Protein AF-A0A962CAN9-F1 (afdb_monomer_lite)

pLDDT: mean 95.35, std 7.23, range [49.38, 98.75]

Radius of gyration: 12.34 Å; chains: 1; bounding box: 27×20×38 Å

Foldseek 3Di:
DVLLVQLVVVLQVLQQDFLVSSLVCLVVSCPGRSRCVVPVDCVVVVVVNVQSVVLHGWGKHWPDWDADPNGIDTDIDTPPPVD

Structure (mmCIF, N/CA/C/O backbone):
data_AF-A0A962CAN9-F1
#
_entry.id   AF-A0A962CAN9-F1
#
loop_
_atom_site.group_PDB
_atom_site.id
_atom_site.type_symbol
_atom_site.label_atom_id
_atom_site.label_alt_id
_atom_site.label_comp_id
_atom_site.label_asym_id
_atom_site.label_entity_id
_atom_site.label_seq_id
_atom_site.pdbx_PDB_ins_code
_atom_site.Cartn_x
_atom_site.Cartn_y
_atom_site.Cartn_z
_atom_site.occupancy
_atom_site.B_iso_or_equiv
_atom_site.auth_seq_id
_atom_site.auth_comp_id
_atom_site.auth_asym_id
_atom_site.auth_atom_id
_atom_site.pdbx_PDB_model_num
ATOM 1 N N . ASP A 1 1 ? 14.962 -2.442 -8.084 1.00 91.31 1 ASP A N 1
ATOM 2 C CA . ASP A 1 1 ? 14.225 -1.657 -9.082 1.00 91.31 1 ASP A CA 1
ATOM 3 C C . ASP A 1 1 ? 13.738 -0.420 -8.357 1.00 91.31 1 ASP A C 1
ATOM 5 O O . ASP A 1 1 ? 13.124 -0.549 -7.304 1.00 91.31 1 ASP A O 1
ATOM 9 N N . ALA A 1 2 ? 14.089 0.760 -8.859 1.00 95.25 2 ALA A N 1
ATOM 10 C CA . ALA A 1 2 ? 13.828 2.007 -8.156 1.00 95.25 2 ALA A CA 1
ATOM 11 C C . ALA A 1 2 ? 12.327 2.339 -8.094 1.00 95.25 2 ALA A C 1
ATOM 13 O O . ALA A 1 2 ? 11.899 2.989 -7.142 1.00 95.25 2 ALA A O 1
ATOM 14 N N . ASP A 1 3 ? 11.525 1.907 -9.074 1.00 96.69 3 ASP A N 1
ATOM 15 C CA . ASP A 1 3 ? 10.069 2.073 -9.020 1.00 96.69 3 ASP A CA 1
ATOM 16 C C . ASP A 1 3 ? 9.445 1.176 -7.950 1.00 96.69 3 ASP A C 1
ATOM 18 O O . ASP A 1 3 ? 8.701 1.675 -7.105 1.00 96.69 3 ASP A O 1
ATOM 22 N N . SER A 1 4 ? 9.820 -0.105 -7.924 1.00 96.62 4 SER A N 1
ATOM 23 C CA . SER A 1 4 ? 9.406 -1.041 -6.874 1.00 96.62 4 SER A CA 1
ATOM 24 C C . SER A 1 4 ? 9.777 -0.560 -5.463 1.00 96.62 4 SER A C 1
ATOM 26 O O . SER A 1 4 ? 8.939 -0.585 -4.567 1.00 96.62 4 SER A O 1
ATOM 28 N N . GLU A 1 5 ? 10.994 -0.045 -5.258 1.00 97.44 5 GLU A N 1
ATOM 29 C CA . GLU A 1 5 ? 11.433 0.483 -3.955 1.00 97.44 5 GLU A CA 1
ATOM 30 C C . GLU A 1 5 ? 10.621 1.708 -3.508 1.00 97.44 5 GLU A C 1
ATOM 32 O O . GLU A 1 5 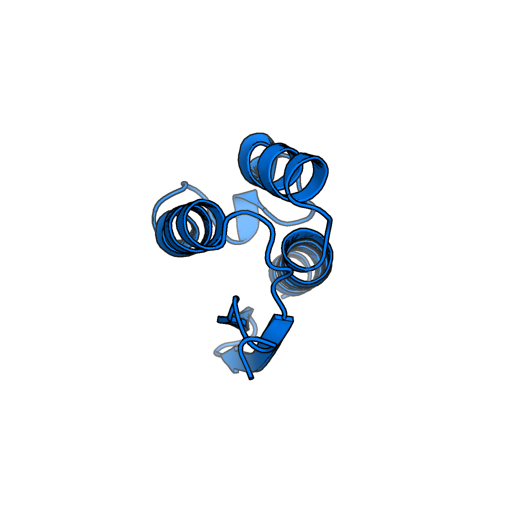? 10.252 1.824 -2.337 1.00 97.44 5 GLU A O 1
ATOM 37 N N . ARG A 1 6 ? 10.314 2.623 -4.436 1.00 98.31 6 ARG A N 1
ATOM 38 C CA . ARG A 1 6 ? 9.485 3.800 -4.142 1.00 98.31 6 ARG A CA 1
ATOM 39 C C . ARG A 1 6 ? 8.051 3.414 -3.802 1.00 98.31 6 ARG A C 1
ATOM 41 O O . ARG A 1 6 ? 7.476 3.990 -2.877 1.00 98.31 6 ARG A O 1
ATOM 48 N N . PHE A 1 7 ? 7.490 2.453 -4.532 1.00 98.06 7 PHE A N 1
ATOM 49 C CA . PHE A 1 7 ? 6.133 1.990 -4.283 1.00 98.06 7 PHE A CA 1
ATOM 50 C C . PHE A 1 7 ? 6.035 1.238 -2.952 1.00 98.06 7 PHE A C 1
ATOM 52 O O . PHE A 1 7 ? 5.127 1.504 -2.168 1.00 98.06 7 PHE A O 1
ATOM 59 N N . ASP A 1 8 ? 7.010 0.381 -2.637 1.00 97.94 8 ASP A N 1
ATOM 60 C CA . ASP A 1 8 ? 7.080 -0.313 -1.348 1.00 97.94 8 ASP A CA 1
ATOM 61 C C . ASP A 1 8 ? 7.181 0.659 -0.164 1.00 97.94 8 ASP A C 1
ATOM 63 O O . ASP A 1 8 ? 6.438 0.541 0.814 1.00 97.94 8 ASP A O 1
ATOM 67 N N . ALA A 1 9 ? 8.039 1.677 -0.272 1.00 98.25 9 ALA A N 1
ATOM 68 C CA . ALA A 1 9 ? 8.157 2.718 0.745 1.00 98.25 9 ALA A CA 1
ATOM 69 C C . ALA A 1 9 ? 6.831 3.472 0.945 1.00 98.25 9 ALA A C 1
ATOM 71 O O . ALA A 1 9 ? 6.415 3.713 2.083 1.00 98.25 9 ALA A O 1
ATOM 72 N N . TRP A 1 10 ? 6.136 3.792 -0.152 1.00 98.62 10 TRP A N 1
ATOM 73 C CA . TRP A 1 10 ? 4.812 4.404 -0.101 1.00 98.62 10 TRP A CA 1
ATOM 74 C C . TRP A 1 10 ? 3.770 3.482 0.545 1.00 98.62 10 TRP A C 1
ATOM 76 O O . TRP A 1 10 ? 2.955 3.963 1.335 1.00 98.62 10 TRP A O 1
ATOM 86 N N . LEU A 1 11 ? 3.794 2.174 0.267 1.00 98.44 11 LEU A N 1
ATOM 87 C CA . LEU A 1 11 ? 2.899 1.198 0.895 1.00 98.44 11 LEU A CA 1
ATOM 88 C C . LEU A 1 11 ? 3.148 1.105 2.398 1.00 98.44 11 LEU A C 1
ATOM 90 O O . LEU A 1 11 ? 2.199 1.192 3.175 1.00 98.44 11 LEU A O 1
ATOM 94 N N . ARG A 1 12 ? 4.416 1.001 2.814 1.00 98.44 12 ARG A N 1
ATOM 95 C CA . ARG A 1 12 ? 4.820 0.972 4.226 1.00 98.44 12 ARG A CA 1
ATOM 96 C C . ARG A 1 12 ? 4.296 2.183 4.993 1.00 98.44 12 ARG A C 1
ATOM 98 O O . ARG A 1 12 ? 3.776 2.018 6.093 1.00 98.44 12 ARG A O 1
ATOM 105 N N . GLU A 1 13 ? 4.435 3.382 4.434 1.00 98.62 13 GLU A N 1
ATOM 106 C CA . GLU A 1 13 ? 3.866 4.593 5.029 1.00 98.62 13 GLU A CA 1
ATOM 107 C C . GLU A 1 13 ? 2.335 4.495 5.066 1.00 98.62 13 GLU A C 1
ATOM 109 O O . GLU A 1 13 ? 1.727 4.628 6.126 1.00 98.62 13 GLU A O 1
ATOM 114 N N . THR A 1 14 ? 1.717 4.190 3.924 1.00 98.75 14 THR A N 1
ATOM 115 C CA . THR A 1 14 ? 0.262 4.178 3.745 1.00 98.75 14 THR A CA 1
ATOM 116 C C . THR A 1 14 ? -0.444 3.257 4.736 1.00 98.75 14 THR A C 1
ATOM 118 O O . THR A 1 14 ? -1.415 3.686 5.357 1.00 98.75 14 THR A O 1
ATOM 121 N N . VAL A 1 15 ? 0.041 2.027 4.942 1.00 98.31 15 VAL A N 1
ATOM 122 C CA . VAL A 1 15 ? -0.611 1.065 5.851 1.00 98.31 15 VAL A CA 1
ATOM 123 C C . VAL A 1 15 ? -0.572 1.503 7.317 1.00 98.31 15 VAL A C 1
ATOM 125 O O . VAL A 1 15 ? -1.460 1.121 8.076 1.00 98.31 15 VAL A O 1
ATOM 128 N N . SER A 1 16 ? 0.408 2.326 7.704 1.00 98.06 16 SER A N 1
ATOM 129 C CA . SER A 1 16 ? 0.574 2.822 9.078 1.00 98.06 16 SER A CA 1
ATOM 130 C C . SER A 1 16 ? -0.309 4.028 9.418 1.00 98.06 16 SER A C 1
ATOM 132 O O . SER A 1 16 ? -0.410 4.417 10.581 1.00 98.06 16 SER A O 1
ATOM 134 N N . LEU A 1 17 ? -0.958 4.634 8.418 1.00 98.44 17 LEU A N 1
ATOM 135 C CA . LEU A 1 17 ? -1.781 5.825 8.610 1.00 98.44 17 LEU A CA 1
ATOM 136 C C . LEU A 1 17 ? -3.132 5.508 9.275 1.00 98.44 17 LEU A C 1
ATOM 138 O O . LEU A 1 17 ? -3.660 4.401 9.130 1.00 98.44 17 LEU A O 1
ATOM 142 N N . PRO A 1 18 ? -3.766 6.509 9.923 1.00 97.81 18 PRO A N 1
ATOM 143 C CA . PRO A 1 18 ? -5.139 6.384 10.396 1.00 97.81 18 PRO A CA 1
ATOM 144 C C . PRO A 1 18 ? -6.086 5.993 9.260 1.00 97.81 18 PRO A C 1
ATOM 146 O O . PRO A 1 18 ? -5.959 6.511 8.146 1.00 97.81 18 PRO A O 1
ATOM 149 N N . ARG A 1 19 ? -7.090 5.161 9.568 1.00 97.56 19 ARG A N 1
ATOM 150 C CA . ARG A 1 19 ? -8.040 4.578 8.603 1.00 97.56 19 ARG A CA 1
ATOM 151 C C . ARG A 1 19 ? -8.437 5.513 7.465 1.00 97.56 19 ARG A C 1
ATOM 153 O O . ARG A 1 19 ? -8.251 5.175 6.308 1.00 97.56 19 ARG A O 1
ATOM 160 N N . LYS A 1 20 ? -8.954 6.707 7.778 1.00 98.25 20 LYS A N 1
ATOM 161 C CA . LYS A 1 20 ? -9.445 7.644 6.753 1.00 98.25 20 LYS A CA 1
ATOM 162 C C . LYS A 1 20 ? -8.367 8.008 5.721 1.00 98.25 20 LYS A C 1
ATOM 164 O O . LYS A 1 20 ? -8.671 8.119 4.541 1.00 98.25 20 LYS A O 1
ATOM 169 N N . GLN A 1 21 ? -7.130 8.216 6.166 1.00 98.62 21 GLN A N 1
ATOM 170 C CA . GLN A 1 21 ? -6.015 8.593 5.294 1.00 98.62 21 GLN A CA 1
ATOM 171 C C . GLN A 1 21 ? -5.460 7.384 4.542 1.00 98.62 21 GLN A C 1
ATOM 173 O O . GLN A 1 21 ? -5.202 7.484 3.345 1.00 98.62 21 GLN A O 1
ATOM 178 N N . ARG A 1 22 ? -5.314 6.244 5.229 1.00 98.56 22 ARG A N 1
ATOM 179 C CA . ARG A 1 22 ? -4.905 4.975 4.618 1.00 98.56 22 ARG A CA 1
ATOM 180 C C . ARG A 1 22 ? -5.864 4.572 3.503 1.00 98.56 22 ARG A C 1
ATOM 182 O O . ARG A 1 22 ? -5.417 4.331 2.390 1.00 98.56 22 ARG A O 1
ATOM 189 N N . ASP A 1 23 ? -7.163 4.531 3.792 1.00 98.56 23 ASP A N 1
ATOM 190 C CA . ASP A 1 23 ? -8.189 4.091 2.846 1.00 98.56 23 ASP A CA 1
ATOM 191 C C . ASP A 1 23 ? -8.202 5.010 1.612 1.00 98.56 23 ASP A C 1
ATOM 193 O O . ASP A 1 23 ? -8.215 4.518 0.488 1.00 98.56 23 ASP A O 1
ATOM 197 N N . GLN A 1 24 ? -8.094 6.334 1.799 1.00 98.69 24 GLN A N 1
ATOM 198 C CA . GLN A 1 24 ? -8.005 7.275 0.677 1.00 98.69 24 GLN A CA 1
ATOM 199 C C . GLN A 1 24 ? -6.738 7.062 -0.162 1.00 98.69 24 GLN A C 1
ATOM 201 O O . GLN A 1 24 ? -6.813 7.008 -1.385 1.00 98.69 24 GLN A O 1
ATOM 206 N N . ARG A 1 25 ? -5.573 6.890 0.471 1.00 98.69 25 ARG A N 1
ATOM 207 C CA . ARG A 1 25 ? -4.325 6.621 -0.257 1.00 98.69 25 ARG A CA 1
ATOM 208 C C . ARG A 1 25 ? -4.376 5.302 -1.018 1.00 98.69 25 ARG A C 1
ATOM 210 O O . ARG A 1 25 ? -3.885 5.255 -2.137 1.00 98.69 25 ARG A O 1
ATOM 217 N N . LEU A 1 26 ? -4.979 4.258 -0.448 1.00 98.31 26 LEU A N 1
ATOM 218 C CA . LEU A 1 26 ? -5.180 2.985 -1.140 1.00 98.31 26 LEU A CA 1
ATOM 219 C C . LEU A 1 26 ? -6.146 3.132 -2.323 1.00 98.31 26 LEU A C 1
ATOM 221 O O . LEU A 1 26 ? -5.853 2.608 -3.387 1.00 98.31 26 LEU A O 1
ATOM 225 N N . ILE A 1 27 ? -7.229 3.908 -2.204 1.00 98.19 27 ILE A N 1
ATOM 226 C CA . ILE A 1 27 ? -8.093 4.246 -3.354 1.00 98.19 27 ILE A CA 1
ATOM 227 C C . ILE A 1 27 ? -7.278 4.927 -4.465 1.00 98.19 27 ILE A C 1
ATOM 229 O O . ILE A 1 27 ? -7.394 4.563 -5.635 1.00 98.19 27 ILE A O 1
ATOM 233 N N . ASP A 1 28 ? -6.402 5.857 -4.090 1.00 98.31 28 ASP A N 1
ATOM 234 C CA . ASP A 1 28 ? -5.567 6.628 -5.012 1.00 98.31 28 ASP A CA 1
ATOM 235 C C . ASP A 1 28 ? -4.229 5.942 -5.353 1.00 98.31 28 ASP A C 1
ATOM 237 O O . ASP A 1 28 ? -3.322 6.595 -5.877 1.00 98.31 28 ASP A O 1
ATOM 241 N N . TRP A 1 29 ? -4.074 4.633 -5.091 1.00 98.44 29 TRP A N 1
ATOM 242 C CA . TRP A 1 29 ? -2.785 3.926 -5.187 1.00 98.44 29 TRP A CA 1
ATOM 243 C C . TRP A 1 29 ? -2.083 4.119 -6.534 1.00 98.44 29 TRP A C 1
ATOM 245 O O . TRP A 1 29 ? -0.859 4.191 -6.588 1.00 98.44 29 TRP A O 1
ATOM 255 N N . ALA A 1 30 ? -2.845 4.236 -7.626 1.00 98.00 30 ALA A N 1
ATOM 256 C CA . ALA A 1 30 ? -2.308 4.390 -8.973 1.00 98.00 30 ALA A CA 1
ATOM 257 C C . ALA A 1 30 ? -1.537 5.709 -9.174 1.00 98.00 30 ALA A C 1
ATOM 259 O O . ALA A 1 30 ? -0.769 5.814 -10.129 1.00 98.00 30 ALA A O 1
ATOM 260 N N . GLN A 1 31 ? -1.735 6.695 -8.291 1.00 98.12 31 GLN A N 1
ATOM 261 C CA . GLN A 1 31 ? -1.004 7.965 -8.266 1.00 98.12 31 GLN A CA 1
ATOM 262 C C . GLN A 1 31 ? 0.291 7.889 -7.444 1.00 98.12 31 GLN A C 1
ATOM 264 O O . GLN A 1 31 ? 1.063 8.848 -7.417 1.00 98.12 31 GLN A O 1
ATOM 269 N N . ALA A 1 32 ? 0.538 6.777 -6.748 1.00 98.31 32 ALA A N 1
ATOM 270 C CA . ALA A 1 32 ? 1.732 6.625 -5.937 1.00 98.31 32 ALA A CA 1
ATOM 271 C C . ALA A 1 32 ? 2.999 6.486 -6.805 1.00 98.31 32 ALA A C 1
ATOM 273 O O . ALA A 1 32 ? 2.952 5.960 -7.924 1.00 98.31 32 ALA A O 1
ATOM 274 N N . PRO A 1 33 ? 4.16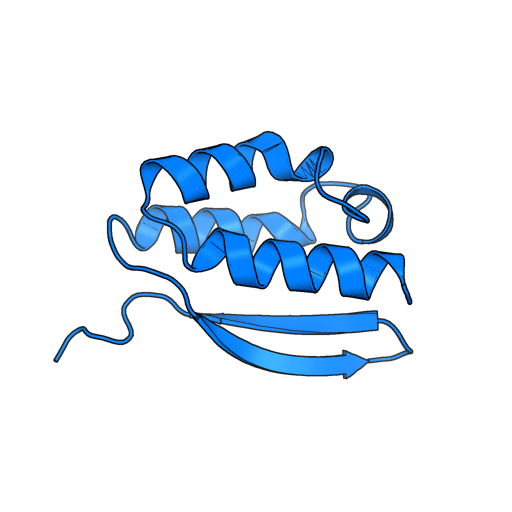6 6.908 -6.291 1.00 98.38 33 PRO A N 1
ATOM 275 C CA . PRO A 1 33 ? 5.435 6.726 -6.984 1.00 98.38 33 PRO A CA 1
ATOM 276 C C . PRO A 1 33 ? 5.684 5.248 -7.320 1.00 98.38 33 PRO A C 1
ATOM 278 O O . PRO A 1 33 ? 5.625 4.400 -6.437 1.00 98.38 33 PRO A O 1
ATOM 281 N N . GLY A 1 34 ? 5.961 4.937 -8.590 1.00 97.38 34 GLY A N 1
ATOM 282 C CA . GLY A 1 34 ? 6.251 3.567 -9.039 1.00 97.38 34 GLY A CA 1
ATOM 283 C C . GLY A 1 34 ? 5.049 2.613 -9.086 1.00 97.38 34 GLY A C 1
ATOM 284 O O . GLY A 1 34 ? 5.232 1.430 -9.380 1.00 97.38 34 GLY A O 1
ATOM 285 N N . ALA A 1 35 ? 3.823 3.102 -8.858 1.00 97.12 35 ALA A N 1
ATOM 286 C CA . ALA A 1 35 ? 2.612 2.282 -8.782 1.00 97.12 35 ALA A CA 1
ATOM 287 C C . ALA A 1 35 ? 2.343 1.473 -10.051 1.00 97.12 35 ALA A C 1
ATOM 289 O O . ALA A 1 35 ? 2.271 0.252 -9.994 1.00 97.12 35 ALA A O 1
ATOM 290 N N . ARG A 1 36 ? 2.229 2.133 -11.211 1.00 96.50 36 ARG A N 1
ATOM 291 C CA . ARG A 1 36 ? 1.910 1.455 -12.484 1.00 96.50 36 ARG A CA 1
ATOM 292 C C . ARG A 1 36 ? 3.064 0.621 -13.043 1.00 96.50 36 ARG A C 1
ATOM 294 O O . ARG A 1 36 ? 2.814 -0.280 -13.837 1.00 96.50 36 ARG A O 1
ATOM 301 N N . ALA A 1 37 ? 4.297 0.900 -12.622 1.00 95.94 37 ALA A N 1
ATOM 302 C CA . ALA A 1 37 ? 5.454 0.068 -12.942 1.00 95.94 37 ALA A CA 1
ATOM 303 C C . ALA A 1 37 ? 5.447 -1.230 -12.116 1.00 95.94 37 ALA A C 1
ATOM 305 O O . ALA A 1 37 ? 5.643 -2.307 -12.672 1.00 95.94 37 ALA A O 1
ATOM 306 N N . SER A 1 38 ? 5.142 -1.134 -10.817 1.00 95.19 38 SER A N 1
ATOM 307 C CA . SER A 1 38 ? 5.031 -2.289 -9.910 1.00 95.19 38 SER A CA 1
ATOM 308 C C . SER A 1 38 ? 3.766 -3.117 -10.166 1.00 95.19 38 SER A C 1
ATOM 310 O O . SER A 1 38 ? 3.787 -4.343 -10.113 1.00 95.19 38 SER A O 1
ATOM 312 N N . HIS A 1 39 ? 2.656 -2.441 -10.463 1.00 94.62 39 HIS A N 1
ATOM 313 C CA . HIS A 1 39 ? 1.330 -3.014 -10.661 1.00 94.62 39 HIS A CA 1
ATOM 314 C C . HIS A 1 39 ? 0.665 -2.370 -11.887 1.00 94.62 39 HIS A C 1
ATOM 316 O O . HIS A 1 39 ? -0.017 -1.347 -11.769 1.00 94.62 39 HIS A O 1
ATOM 322 N N . PRO A 1 40 ? 0.822 -2.958 -13.089 1.00 94.25 40 PRO A N 1
ATOM 323 C CA . PRO A 1 40 ? 0.160 -2.459 -14.297 1.00 94.25 40 PRO A CA 1
ATOM 324 C C . PRO A 1 40 ? -1.367 -2.380 -14.147 1.00 94.25 40 PRO A C 1
ATOM 326 O O . PRO A 1 40 ? -2.018 -1.497 -14.711 1.00 94.25 40 PRO A O 1
ATOM 329 N N . ARG A 1 41 ? -1.926 -3.292 -13.349 1.00 93.69 41 ARG A N 1
ATOM 330 C CA . ARG A 1 41 ? -3.338 -3.448 -13.002 1.00 93.69 41 ARG A CA 1
ATOM 331 C C . ARG A 1 41 ? -3.453 -3.826 -11.517 1.00 93.69 41 ARG A C 1
ATOM 333 O O . ARG A 1 41 ? -2.456 -4.131 -10.865 1.00 93.69 41 ARG A O 1
ATOM 340 N N . GLU A 1 42 ? -4.663 -3.768 -10.978 1.00 91.50 42 GLU A N 1
ATOM 341 C CA . GLU A 1 42 ? -4.945 -3.834 -9.543 1.00 91.50 42 GLU A CA 1
ATOM 342 C C . GLU A 1 42 ? -4.684 -5.223 -8.922 1.00 91.50 42 GLU A C 1
ATOM 344 O O . GLU A 1 42 ? -4.551 -5.323 -7.703 1.00 91.50 42 GLU A O 1
ATOM 349 N N . GLU A 1 43 ? -4.622 -6.306 -9.708 1.00 86.44 43 GLU A N 1
ATOM 350 C CA . GLU A 1 43 ? -4.896 -7.670 -9.227 1.00 86.44 43 GLU A CA 1
ATOM 351 C C . GLU A 1 43 ? -4.006 -8.140 -8.072 1.00 86.44 43 GLU A C 1
ATOM 353 O O . GLU A 1 43 ? -4.512 -8.700 -7.101 1.00 86.44 43 GLU A O 1
ATOM 358 N N . HIS A 1 44 ? -2.701 -7.872 -8.132 1.00 92.38 44 HIS A N 1
ATOM 359 C CA . HIS A 1 44 ? -1.761 -8.297 -7.091 1.00 92.38 44 HIS A CA 1
ATOM 360 C C . HIS A 1 44 ? -1.830 -7.412 -5.835 1.00 92.38 44 HIS A C 1
ATOM 362 O O . HIS A 1 44 ? -1.355 -7.814 -4.776 1.00 92.38 44 HIS A O 1
ATOM 368 N N . LEU A 1 45 ? -2.441 -6.226 -5.933 1.00 95.75 45 LEU A N 1
ATOM 369 C CA . LEU A 1 45 ? -2.598 -5.269 -4.836 1.00 95.75 45 LEU A CA 1
ATOM 370 C C . LEU A 1 45 ? -3.962 -5.397 -4.130 1.00 95.75 45 LEU A C 1
ATOM 372 O O . LEU A 1 45 ? -4.125 -4.941 -2.995 1.00 95.75 45 LEU A O 1
ATOM 376 N N . LEU A 1 46 ? -4.952 -6.034 -4.765 1.00 96.75 46 LEU A N 1
ATOM 377 C CA . LEU A 1 46 ? -6.285 -6.247 -4.187 1.00 96.75 46 LEU A CA 1
ATOM 378 C C . LEU A 1 46 ? -6.272 -6.946 -2.814 1.00 96.75 46 LEU A C 1
ATOM 380 O O . LEU A 1 46 ? -7.028 -6.504 -1.946 1.00 96.75 46 LEU A O 1
ATOM 384 N N . PRO A 1 47 ? -5.421 -7.959 -2.540 1.00 97.50 47 PRO A N 1
ATOM 385 C CA . PRO A 1 47 ? -5.367 -8.571 -1.212 1.00 97.50 47 PRO A CA 1
ATOM 386 C C . PRO A 1 47 ? -5.077 -7.564 -0.090 1.00 97.50 47 PRO A C 1
ATOM 388 O O . PRO A 1 47 ? -5.671 -7.658 0.985 1.00 97.50 47 PRO A O 1
ATOM 391 N N . LEU A 1 48 ? -4.234 -6.556 -0.353 1.00 97.88 48 LEU A N 1
ATOM 392 C CA . LEU A 1 48 ? -3.941 -5.501 0.617 1.00 97.88 48 LEU A CA 1
ATOM 393 C C . LEU A 1 48 ? -5.175 -4.635 0.914 1.00 97.88 48 LEU A C 1
ATOM 395 O O . LEU A 1 48 ? -5.415 -4.285 2.067 1.00 97.88 48 LEU A O 1
ATOM 399 N N . HIS A 1 49 ? -5.982 -4.321 -0.102 1.00 98.00 49 HIS A N 1
ATOM 400 C CA . HIS A 1 49 ? -7.217 -3.549 0.071 1.00 98.00 49 HIS A CA 1
ATOM 401 C C . HIS A 1 49 ? -8.234 -4.300 0.935 1.00 98.00 49 HIS A C 1
ATOM 403 O O . HIS A 1 49 ? -8.868 -3.707 1.807 1.00 98.00 49 HIS A O 1
ATOM 409 N N . VAL A 1 50 ? -8.359 -5.613 0.721 1.00 98.19 50 VAL A N 1
ATOM 410 C CA . VAL A 1 50 ? -9.268 -6.470 1.492 1.00 98.19 50 VAL A CA 1
ATOM 411 C C . VAL A 1 50 ? -8.868 -6.493 2.966 1.00 98.19 50 VAL A C 1
ATOM 413 O O . VAL A 1 50 ? -9.705 -6.219 3.828 1.00 98.19 50 VAL A O 1
ATOM 416 N N . VAL A 1 51 ? -7.596 -6.770 3.273 1.00 98.06 51 VAL A N 1
ATOM 417 C CA . VAL A 1 51 ? -7.142 -6.837 4.671 1.00 98.06 51 VAL A CA 1
ATOM 418 C C . VAL A 1 51 ? -7.166 -5.463 5.350 1.00 98.06 51 VAL A C 1
ATOM 420 O O . VAL A 1 51 ? -7.572 -5.377 6.505 1.00 98.06 51 VAL A O 1
ATOM 423 N N . ALA A 1 52 ? -6.838 -4.378 4.639 1.00 98.12 52 ALA A N 1
ATOM 424 C CA . ALA A 1 52 ? -6.934 -3.018 5.175 1.00 98.12 52 ALA A CA 1
ATOM 425 C C . ALA A 1 52 ? -8.386 -2.616 5.492 1.00 98.12 52 ALA A C 1
ATOM 427 O O . ALA A 1 52 ? -8.636 -1.947 6.494 1.00 98.12 52 ALA A O 1
ATOM 428 N N . GLY A 1 53 ? -9.352 -3.052 4.674 1.00 97.69 53 GLY A N 1
ATOM 429 C CA . GLY A 1 53 ? -10.777 -2.865 4.947 1.00 97.69 53 GLY A CA 1
ATOM 430 C C . GLY A 1 53 ? -11.244 -3.642 6.181 1.00 97.69 53 GLY A C 1
ATOM 431 O O . GLY A 1 53 ? -11.950 -3.089 7.025 1.00 97.69 53 GLY A O 1
ATOM 432 N N . ALA A 1 54 ? -10.809 -4.899 6.317 1.00 97.81 54 ALA A N 1
ATOM 433 C CA . ALA A 1 54 ? -1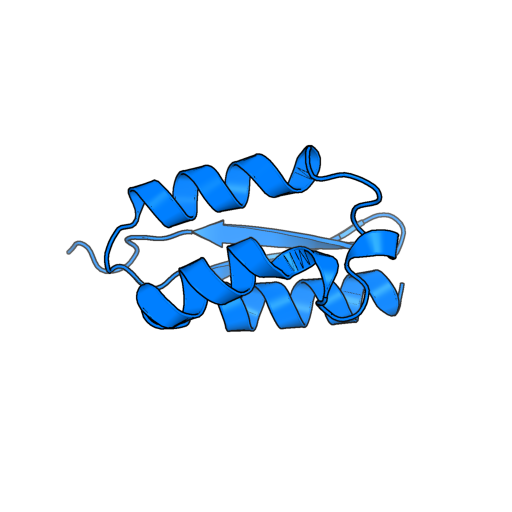1.129 -5.749 7.465 1.00 97.81 54 ALA A CA 1
ATOM 434 C C . ALA A 1 54 ? -10.493 -5.258 8.778 1.00 97.81 54 ALA A C 1
ATOM 436 O O . ALA A 1 54 ? -11.097 -5.398 9.837 1.00 97.81 54 ALA A O 1
ATOM 437 N N . ALA A 1 55 ? -9.310 -4.642 8.707 1.00 97.00 55 ALA A N 1
ATOM 438 C CA . ALA A 1 55 ? -8.580 -4.106 9.856 1.00 97.00 55 ALA A CA 1
ATOM 439 C C . ALA A 1 55 ? -9.298 -2.952 10.577 1.00 97.00 55 ALA A C 1
ATOM 441 O O . ALA A 1 55 ? -8.959 -2.617 11.710 1.00 97.00 55 ALA A O 1
ATOM 442 N N . GLY A 1 56 ? -10.272 -2.300 9.934 1.00 95.94 56 GLY A N 1
ATOM 443 C CA . GLY A 1 56 ? -10.991 -1.184 10.538 1.00 95.94 56 GLY A CA 1
ATOM 444 C C . GLY A 1 56 ? -10.047 -0.056 10.969 1.00 95.94 56 GLY A C 1
ATOM 445 O O . GLY A 1 56 ? -9.394 0.572 10.133 1.00 95.94 56 GLY A O 1
ATOM 446 N N . GLY A 1 57 ? -10.025 0.249 12.267 1.00 96.00 57 GLY A N 1
ATOM 447 C CA . GLY A 1 57 ? -9.194 1.310 12.843 1.00 96.00 57 GLY A CA 1
ATOM 448 C C . GLY A 1 57 ? -7.720 0.942 13.029 1.00 96.00 57 GLY A C 1
ATOM 449 O O . GLY A 1 57 ? -6.911 1.851 13.209 1.00 96.00 57 GLY A O 1
ATOM 450 N N . ASP A 1 58 ? -7.373 -0.343 12.958 1.00 97.12 58 ASP A N 1
ATOM 451 C CA . ASP A 1 58 ? -6.039 -0.823 13.308 1.00 97.12 58 ASP A CA 1
ATOM 452 C C . ASP A 1 58 ? -5.004 -0.330 12.290 1.00 97.12 58 ASP A C 1
ATOM 454 O O . ASP A 1 58 ? -5.217 -0.389 11.073 1.00 97.12 58 ASP A O 1
ATOM 458 N N . ALA A 1 59 ? -3.875 0.172 12.792 1.00 96.06 59 ALA A N 1
ATOM 459 C CA . ALA A 1 59 ? -2.738 0.531 11.957 1.00 96.06 59 ALA A CA 1
ATOM 460 C C . ALA A 1 59 ? -2.024 -0.739 11.475 1.00 96.06 59 ALA A C 1
ATOM 462 O O . ALA A 1 59 ? -1.897 -1.723 12.207 1.00 96.06 59 ALA A O 1
ATOM 463 N N . GLY A 1 60 ? -1.569 -0.715 10.227 1.00 97.44 60 GLY A N 1
ATOM 464 C CA . GLY A 1 60 ? -0.778 -1.788 9.647 1.00 97.44 60 GLY A CA 1
ATOM 465 C C . GLY A 1 60 ? 0.711 -1.589 9.890 1.00 97.44 60 GLY A C 1
ATOM 466 O O . GLY A 1 60 ? 1.199 -0.465 10.014 1.00 97.44 60 GLY A O 1
ATOM 467 N N . ALA A 1 61 ? 1.451 -2.690 9.887 1.00 97.69 61 ALA A N 1
ATOM 468 C CA . ALA A 1 61 ? 2.904 -2.691 9.916 1.00 97.69 61 ALA A CA 1
ATOM 469 C C . ALA A 1 61 ? 3.457 -3.625 8.843 1.00 97.69 61 ALA A C 1
ATOM 471 O O . ALA A 1 61 ? 2.885 -4.674 8.540 1.00 97.69 61 ALA A O 1
ATOM 472 N N . ARG A 1 62 ? 4.611 -3.255 8.288 1.00 97.44 62 ARG A N 1
ATOM 473 C CA . ARG A 1 62 ? 5.397 -4.152 7.446 1.00 97.44 62 ARG A CA 1
ATOM 474 C C . ARG A 1 62 ? 6.147 -5.133 8.343 1.00 97.44 62 ARG A C 1
ATOM 476 O O . ARG A 1 62 ? 6.977 -4.707 9.141 1.00 97.44 62 ARG A O 1
ATOM 483 N N . ILE A 1 63 ? 5.846 -6.419 8.209 1.00 97.38 63 ILE A N 1
ATOM 484 C CA . ILE A 1 63 ? 6.400 -7.495 9.047 1.00 97.38 63 ILE A CA 1
ATOM 485 C C . ILE A 1 63 ? 7.485 -8.310 8.336 1.00 97.38 63 ILE A C 1
ATOM 487 O O . ILE A 1 63 ? 8.178 -9.101 8.967 1.00 97.38 63 ILE A O 1
ATOM 491 N N . PHE A 1 64 ? 7.634 -8.112 7.029 1.00 97.50 64 PHE A N 1
ATOM 492 C CA . PHE A 1 64 ? 8.656 -8.744 6.209 1.00 97.50 64 PHE A CA 1
ATOM 493 C C . PHE A 1 64 ? 9.039 -7.816 5.058 1.00 97.50 64 PHE A C 1
ATOM 495 O O . PHE A 1 64 ? 8.180 -7.106 4.533 1.00 97.50 64 PHE A O 1
ATOM 502 N N . GLU A 1 65 ? 10.310 -7.854 4.677 1.00 96.44 65 GLU A N 1
ATOM 503 C CA . GLU A 1 65 ? 10.875 -7.190 3.505 1.00 96.44 65 GLU A CA 1
ATOM 504 C C . GLU A 1 65 ? 11.965 -8.091 2.917 1.00 96.44 65 GLU A C 1
ATOM 506 O O . GLU A 1 65 ? 12.807 -8.600 3.658 1.00 96.44 65 GLU A O 1
ATOM 511 N N . ASP A 1 66 ? 11.970 -8.238 1.595 1.00 96.12 66 ASP A N 1
ATOM 512 C CA . ASP A 1 66 ? 13.034 -8.894 0.839 1.00 96.12 66 ASP A CA 1
ATOM 513 C C . ASP A 1 66 ? 13.168 -8.287 -0.568 1.00 96.12 66 ASP A C 1
ATOM 515 O O . ASP A 1 66 ? 12.341 -7.487 -1.018 1.00 96.12 66 ASP A O 1
ATOM 519 N N . ARG A 1 67 ? 14.228 -8.667 -1.282 1.00 95.38 67 ARG A N 1
ATOM 520 C CA . ARG A 1 67 ? 14.463 -8.332 -2.684 1.00 95.38 67 ARG A CA 1
ATOM 521 C C . ARG A 1 67 ? 14.522 -9.601 -3.523 1.00 95.38 67 ARG A C 1
ATOM 523 O O . ARG A 1 67 ? 15.541 -10.284 -3.570 1.00 95.38 67 ARG A O 1
ATOM 530 N N . VAL A 1 68 ? 13.459 -9.860 -4.278 1.00 93.12 68 VAL A N 1
ATOM 531 C CA . VAL A 1 68 ? 13.361 -11.026 -5.166 1.00 93.12 68 VAL A CA 1
ATOM 532 C C . VAL A 1 68 ? 13.518 -10.570 -6.609 1.00 93.12 68 VAL A C 1
ATOM 534 O O . VAL A 1 68 ? 12.779 -9.705 -7.074 1.00 93.12 68 VAL A O 1
ATOM 537 N N . LEU A 1 69 ? 14.508 -11.126 -7.317 1.00 92.25 69 LEU A N 1
ATOM 538 C CA . LEU A 1 69 ? 14.832 -10.767 -8.710 1.00 92.25 69 LEU A CA 1
ATOM 539 C C . LEU A 1 69 ? 14.990 -9.247 -8.929 1.00 92.25 69 LEU A C 1
ATOM 541 O O . LEU A 1 69 ? 14.668 -8.714 -9.986 1.00 92.25 69 LEU A O 1
ATOM 545 N N . GLY A 1 70 ? 15.484 -8.538 -7.910 1.00 89.75 70 GLY A N 1
ATOM 546 C CA . GLY A 1 70 ? 15.689 -7.091 -7.949 1.00 89.75 70 GLY A CA 1
ATOM 547 C C . GLY A 1 70 ? 14.447 -6.239 -7.660 1.00 89.75 70 GLY A C 1
ATOM 548 O O . GLY A 1 70 ? 14.587 -5.020 -7.641 1.00 89.75 70 GLY A O 1
ATOM 549 N N . SER A 1 71 ? 13.276 -6.825 -7.396 1.00 92.56 71 SER A N 1
ATOM 550 C CA . SER A 1 71 ? 12.063 -6.125 -6.937 1.00 92.56 71 SER A CA 1
ATOM 551 C C . SER A 1 71 ? 11.941 -6.193 -5.416 1.00 92.56 71 SER A C 1
ATOM 553 O O . SER A 1 71 ? 12.218 -7.240 -4.833 1.00 92.56 71 SER A O 1
ATOM 555 N N . ALA A 1 72 ? 11.480 -5.116 -4.778 1.00 95.75 72 ALA A N 1
ATOM 556 C CA . ALA A 1 72 ? 11.076 -5.147 -3.376 1.00 95.75 72 ALA A CA 1
ATOM 557 C C . ALA A 1 72 ? 9.836 -6.040 -3.208 1.00 95.75 72 ALA A C 1
ATOM 559 O O . ALA A 1 72 ? 8.943 -6.035 -4.060 1.00 95.75 72 ALA A O 1
ATOM 560 N N . GLN A 1 73 ? 9.813 -6.827 -2.136 1.00 95.25 73 GLN A N 1
ATOM 561 C CA . GLN A 1 73 ? 8.713 -7.700 -1.739 1.00 95.25 73 GLN A CA 1
ATOM 562 C C . GLN A 1 73 ? 8.462 -7.517 -0.247 1.00 95.25 73 GLN A C 1
ATOM 564 O O . GLN A 1 73 ? 9.392 -7.630 0.549 1.00 95.25 73 GLN A O 1
ATOM 569 N N . SER A 1 74 ? 7.210 -7.281 0.133 1.00 96.88 74 SER A N 1
ATOM 570 C CA . SER A 1 74 ? 6.847 -7.006 1.521 1.00 96.88 74 SER A CA 1
ATOM 571 C C . SER A 1 74 ? 5.596 -7.751 1.944 1.00 96.88 74 SER A C 1
ATOM 573 O O . SER A 1 74 ? 4.681 -7.959 1.149 1.00 96.88 74 SER A O 1
ATOM 575 N N . ALA A 1 75 ? 5.535 -8.100 3.229 1.00 97.31 75 ALA A N 1
ATOM 576 C CA . ALA A 1 75 ? 4.301 -8.543 3.867 1.00 97.31 75 ALA A CA 1
ATOM 577 C C . ALA A 1 75 ? 3.847 -7.509 4.897 1.00 97.31 75 ALA A C 1
ATOM 579 O O . ALA A 1 75 ? 4.650 -6.995 5.684 1.00 97.31 75 ALA A O 1
ATOM 580 N N . PHE A 1 76 ? 2.545 -7.234 4.905 1.00 98.06 76 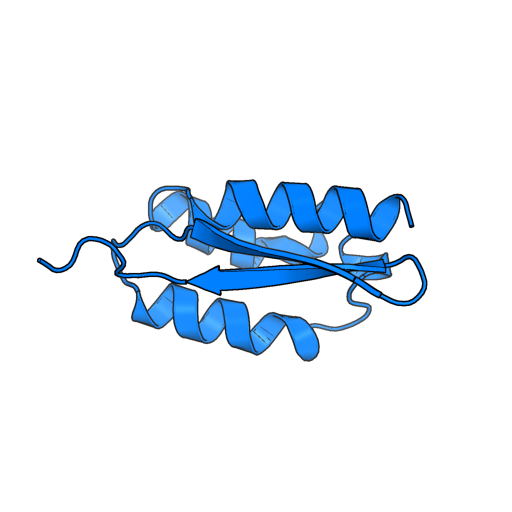PHE A N 1
ATOM 581 C CA . PHE A 1 76 ? 1.905 -6.308 5.831 1.00 98.06 76 PHE A CA 1
ATOM 582 C C . PHE A 1 76 ? 0.915 -7.060 6.716 1.00 98.06 76 PHE A C 1
ATOM 584 O O . PHE A 1 76 ? 0.211 -7.953 6.245 1.00 98.06 76 PHE A O 1
ATOM 591 N N . ALA A 1 77 ? 0.849 -6.679 7.986 1.00 97.69 77 ALA A N 1
ATOM 592 C CA . ALA A 1 77 ? -0.115 -7.199 8.944 1.00 97.69 77 ALA A CA 1
ATOM 593 C C . ALA A 1 77 ? -0.826 -6.052 9.663 1.00 97.69 77 ALA A C 1
ATOM 595 O O . ALA A 1 77 ? -0.258 -4.977 9.847 1.00 97.69 77 ALA A O 1
ATOM 596 N N . PHE A 1 78 ? -2.063 -6.307 10.076 1.00 97.50 78 PHE A N 1
ATOM 597 C CA . PHE A 1 78 ? -2.912 -5.403 10.849 1.00 97.50 78 PHE A CA 1
ATOM 598 C C . PHE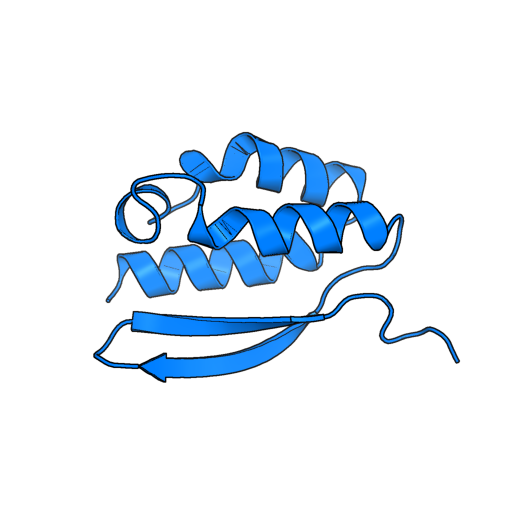 A 1 78 ? -3.388 -6.131 12.114 1.00 97.50 78 PHE A C 1
ATOM 600 O O . PHE A 1 78 ? -3.347 -7.360 12.159 1.00 97.50 78 PHE A O 1
ATOM 607 N N . GLY A 1 79 ? -3.830 -5.390 13.135 1.00 94.88 79 GLY A N 1
ATOM 608 C CA . GLY A 1 79 ? -4.331 -5.979 14.387 1.00 94.88 79 GLY A CA 1
ATOM 609 C C . GLY A 1 79 ? -3.244 -6.575 15.288 1.00 94.88 79 GLY A C 1
ATOM 610 O O . GLY A 1 79 ? -3.506 -7.491 16.060 1.00 94.88 79 GLY A O 1
ATOM 611 N N . LEU A 1 80 ? -2.010 -6.069 15.197 1.00 89.69 80 LEU A N 1
ATOM 612 C CA . LEU A 1 80 ? -0.873 -6.582 15.974 1.00 89.69 80 LEU A CA 1
ATOM 613 C C . LEU A 1 80 ? -0.950 -6.252 17.478 1.00 8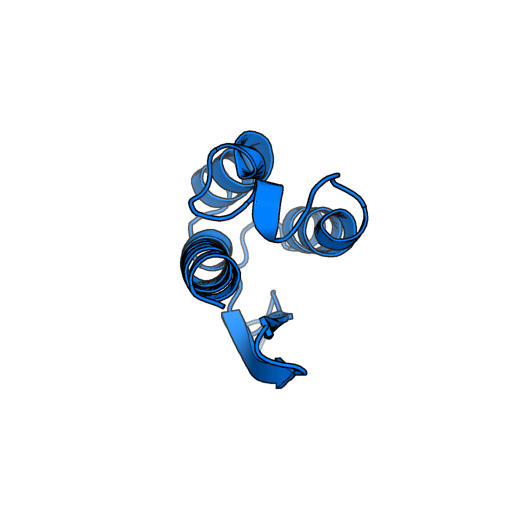9.69 80 LEU A C 1
ATOM 615 O O . LEU A 1 80 ? -0.284 -6.910 18.275 1.00 89.69 80 LEU A O 1
ATOM 619 N N . ASP A 1 81 ? -1.785 -5.284 17.867 1.00 75.88 81 ASP A N 1
ATOM 620 C CA . ASP A 1 81 ? -1.916 -4.801 19.249 1.00 75.88 81 ASP A CA 1
ATOM 621 C C . ASP A 1 81 ? -3.131 -5.374 20.005 1.00 75.88 81 ASP A C 1
ATOM 623 O O . ASP A 1 81 ? -3.480 -4.878 21.074 1.00 75.88 81 ASP A O 1
ATOM 627 N N . GLN A 1 82 ? -3.771 -6.439 19.508 1.00 59.84 82 GLN A N 1
ATOM 628 C CA . GLN A 1 82 ? -4.959 -7.039 20.144 1.00 59.84 82 GLN A CA 1
ATOM 629 C C . GLN A 1 82 ? -4.646 -7.942 21.358 1.00 59.84 82 GLN A C 1
ATOM 631 O O . GLN A 1 82 ? -5.155 -9.059 21.456 1.00 59.84 82 GLN A O 1
ATOM 636 N N . ARG A 1 83 ? -3.799 -7.473 22.282 1.00 49.38 83 ARG A N 1
ATOM 637 C CA . ARG A 1 83 ? -3.598 -8.121 23.591 1.00 49.38 83 ARG A CA 1
ATOM 638 C C . ARG A 1 83 ? -4.705 -7.792 24.585 1.00 49.38 83 ARG A C 1
ATOM 640 O O . ARG A 1 83 ? -5.135 -6.620 24.622 1.00 49.38 83 ARG A O 1
#

Secondary structure (DSSP, 8-state):
-HHHHHHHHHHHHHHHS-HHHHHHHHHTGGGSTTHHHH-SSSTTTHHHHHHHHHTTTPPEEEEEEEEETTEEEEEEEE-TT--

Sequence (83 aa):
DADSERFDAWLRETVSLPRKQRDQRLIDWAQAPGARASHPREEHLLPLHVVAGAAGGDAGARIFEDRVLGSAQSAFAFGLDQR